Protein AF-A0A1B7NBJ3-F1 (afdb_monomer)

Mean predicted aligned error: 16.83 Å

Foldseek 3Di:
DDPDDDPVVVVVVVCVPVVVVVVVVVVVCCCCVPVVDDDPDDPDPDPDPPPDPVVPDPPPDDDDDDD

Organism: NCBI:txid1314800

Radius of gyration: 32.37 Å; Cα contacts (8 Å, |Δi|>4): 8; chains: 1; bounding box: 55×68×70 Å

pLDDT: mean 76.56, std 15.39, range [47.72, 97.38]

Sequence (67 aa):
MAPKLPPQARRLRTIIITVPIMGATAYVLYERLVLGKPQRTLPRETPQPLSKTNDLLPENSNAGSER

Solvent-accessible surface area (backbone atoms only — not comparable to full-atom values): 4645 Å² total; per-residue (Å²): 134,84,80,82,71,54,76,67,58,52,52,49,52,49,48,70,57,50,50,57,55,51,50,53,51,52,50,55,48,43,41,44,74,73,66,59,52,78,78,86,72,74,86,72,83,71,80,75,77,91,76,79,76,75,86,76,66,83,84,85,77,86,83,79,92,75,136

Secondary structure (DSSP, 8-state):
------HHHHHHHHHHHHHHHHHHHHHHHHHHHTS-PPP-------------SGGGS----------

Structure (mmCIF, N/CA/C/O backbone):
data_AF-A0A1B7NBJ3-F1
#
_entry.id   AF-A0A1B7NBJ3-F1
#
loop_
_atom_site.group_PDB
_atom_site.id
_atom_site.type_symbol
_atom_site.label_atom_id
_atom_site.label_alt_id
_atom_site.label_comp_id
_atom_site.label_asym_id
_atom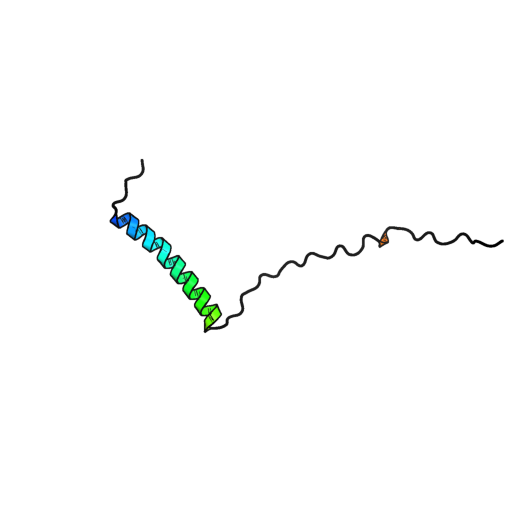_site.label_entity_id
_atom_site.label_seq_id
_atom_site.pdbx_PDB_ins_code
_atom_site.Cartn_x
_atom_site.Cartn_y
_atom_site.Cartn_z
_atom_site.occupancy
_atom_site.B_iso_or_equiv
_atom_site.auth_seq_id
_atom_site.auth_comp_id
_atom_site.auth_asym_id
_atom_site.auth_atom_id
_atom_site.pdbx_PDB_model_num
ATOM 1 N N . MET A 1 1 ? 18.590 17.161 -19.383 1.00 52.53 1 MET A N 1
ATOM 2 C CA . MET A 1 1 ? 17.379 16.422 -19.812 1.00 52.53 1 MET A CA 1
ATOM 3 C C . MET A 1 1 ? 17.389 15.059 -19.138 1.00 52.53 1 MET A C 1
ATOM 5 O O . MET A 1 1 ? 18.390 14.366 -19.252 1.00 52.53 1 MET A O 1
ATOM 9 N N . ALA A 1 2 ? 16.348 14.699 -18.381 1.00 68.00 2 ALA A N 1
ATOM 10 C CA . ALA A 1 2 ? 16.303 13.400 -17.708 1.00 68.00 2 ALA A CA 1
ATOM 11 C C . ALA A 1 2 ? 16.118 12.266 -18.741 1.00 68.00 2 ALA A C 1
ATOM 13 O O . ALA A 1 2 ? 15.264 12.405 -19.624 1.00 68.00 2 ALA A O 1
ATOM 14 N N . PRO A 1 3 ? 16.870 11.153 -18.650 1.00 76.50 3 PRO A N 1
ATOM 15 C CA . PRO A 1 3 ? 16.716 10.024 -19.561 1.00 76.50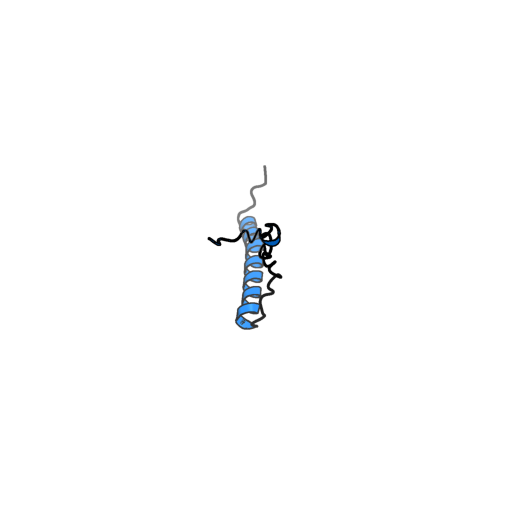 3 PRO A CA 1
ATOM 16 C C . PRO A 1 3 ? 15.286 9.478 -19.516 1.00 76.50 3 PRO A C 1
ATOM 18 O O . PRO A 1 3 ? 14.704 9.274 -18.446 1.00 76.50 3 PRO A O 1
ATOM 21 N N . LYS A 1 4 ? 14.694 9.242 -20.689 1.00 77.38 4 LYS A N 1
ATOM 22 C CA . LYS A 1 4 ? 13.333 8.716 -20.812 1.00 77.38 4 LYS A CA 1
ATOM 23 C C . LYS A 1 4 ? 13.352 7.255 -20.347 1.00 77.38 4 LYS A C 1
ATOM 25 O O . LYS A 1 4 ? 13.754 6.373 -21.093 1.00 77.38 4 LYS A O 1
ATOM 30 N N . LEU A 1 5 ? 12.949 7.015 -19.095 1.00 74.81 5 LEU A N 1
ATOM 31 C CA . LEU A 1 5 ? 12.911 5.671 -18.505 1.00 74.81 5 LEU A CA 1
ATOM 32 C C . LEU A 1 5 ? 12.113 4.707 -19.401 1.00 74.81 5 LEU A C 1
ATOM 34 O O . LEU A 1 5 ? 11.005 5.086 -19.818 1.00 74.81 5 LEU A O 1
ATOM 38 N N . PRO A 1 6 ? 12.625 3.487 -19.658 1.00 82.56 6 PRO A N 1
ATOM 39 C CA . PRO A 1 6 ? 11.928 2.491 -20.460 1.00 82.56 6 PRO A CA 1
ATOM 40 C C . PRO A 1 6 ? 10.562 2.156 -19.832 1.00 82.56 6 PRO A C 1
ATOM 42 O O . PRO A 1 6 ? 10.411 2.233 -18.607 1.00 82.56 6 PRO A O 1
ATOM 45 N N . PRO A 1 7 ? 9.542 1.785 -20.630 1.00 84.50 7 PRO A N 1
ATOM 46 C CA . PRO A 1 7 ? 8.175 1.575 -20.141 1.00 84.50 7 PRO A CA 1
ATOM 47 C C . PRO A 1 7 ? 8.067 0.604 -18.953 1.00 84.50 7 PRO A C 1
ATOM 49 O O . PRO A 1 7 ? 7.277 0.841 -18.042 1.00 84.50 7 PRO A O 1
ATOM 52 N N . GLN A 1 8 ? 8.895 -0.446 -18.917 1.00 86.38 8 GLN A N 1
ATOM 53 C CA . GLN A 1 8 ? 8.977 -1.384 -17.790 1.00 86.38 8 GLN A CA 1
ATOM 54 C C . GLN A 1 8 ? 9.478 -0.725 -16.497 1.00 86.38 8 GLN A C 1
ATOM 56 O O . GLN A 1 8 ? 8.880 -0.926 -15.443 1.00 86.38 8 GLN A O 1
ATOM 61 N N . ALA A 1 9 ? 10.514 0.116 -16.566 1.00 85.75 9 ALA A N 1
ATOM 62 C CA . ALA A 1 9 ? 11.055 0.798 -15.389 1.00 85.75 9 ALA A CA 1
ATOM 63 C C . ALA A 1 9 ? 10.051 1.793 -14.786 1.00 85.75 9 ALA A C 1
ATOM 65 O O . ALA A 1 9 ? 9.992 1.965 -13.570 1.00 85.75 9 ALA A O 1
ATOM 66 N N . ARG A 1 10 ? 9.209 2.414 -15.624 1.00 87.19 10 ARG A N 1
ATOM 67 C CA . ARG A 1 10 ? 8.113 3.274 -15.151 1.00 87.19 10 ARG A CA 1
ATOM 68 C C . ARG A 1 10 ? 7.073 2.480 -14.364 1.00 87.19 10 ARG A C 1
ATOM 70 O O . ARG A 1 10 ? 6.690 2.911 -13.283 1.00 87.19 10 ARG A O 1
ATOM 77 N N . ARG A 1 11 ? 6.662 1.314 -14.877 1.00 87.75 11 ARG A N 1
ATOM 78 C CA . ARG A 1 11 ? 5.716 0.418 -14.189 1.00 87.75 11 ARG A CA 1
ATOM 79 C C . ARG A 1 11 ? 6.283 -0.074 -12.862 1.00 87.75 11 ARG A C 1
ATOM 81 O O . ARG A 1 11 ? 5.591 -0.014 -11.853 1.00 87.75 11 ARG A O 1
ATOM 88 N N . LEU A 1 12 ? 7.551 -0.487 -12.851 1.00 93.62 12 LEU A N 1
ATOM 89 C CA . LEU A 1 12 ? 8.229 -0.920 -11.633 1.00 93.62 12 LEU A CA 1
ATOM 90 C C . LEU A 1 12 ? 8.281 0.202 -10.591 1.00 93.62 12 LEU A C 1
ATO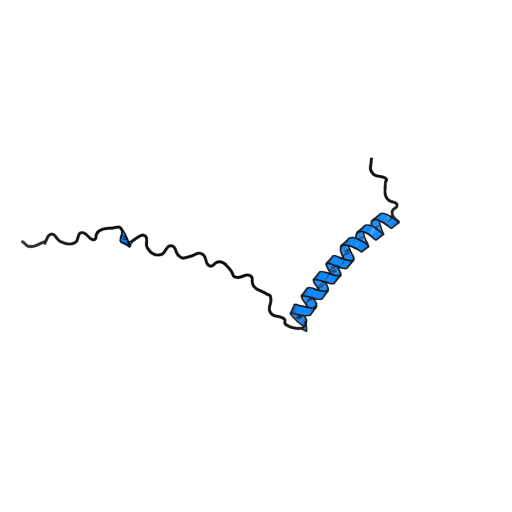M 92 O O . LEU A 1 12 ? 7.965 -0.033 -9.432 1.00 93.62 12 LEU A O 1
ATOM 96 N N . ARG A 1 13 ? 8.595 1.437 -11.003 1.00 88.81 13 ARG A N 1
ATOM 97 C CA . ARG A 1 13 ? 8.570 2.599 -10.106 1.00 88.81 13 ARG A CA 1
ATOM 98 C C . ARG A 1 13 ? 7.187 2.818 -9.496 1.00 88.81 13 ARG A C 1
ATOM 100 O O . ARG A 1 13 ? 7.101 3.079 -8.303 1.00 88.81 13 ARG A O 1
ATOM 107 N N . THR A 1 14 ? 6.120 2.698 -10.286 1.00 92.94 14 THR A N 1
ATOM 108 C CA . THR A 1 14 ? 4.752 2.782 -9.762 1.00 92.94 14 THR A CA 1
ATOM 109 C C . THR A 1 14 ? 4.509 1.698 -8.720 1.00 92.94 14 THR A C 1
ATOM 111 O O . THR A 1 14 ? 4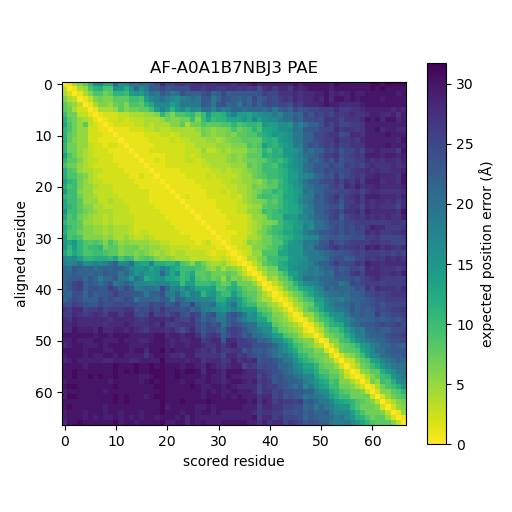.109 2.033 -7.616 1.00 92.94 14 THR A O 1
ATOM 114 N N . ILE A 1 15 ? 4.831 0.437 -9.023 1.00 93.88 15 ILE A N 1
ATOM 115 C CA . ILE A 1 15 ? 4.641 -0.697 -8.104 1.00 93.88 15 ILE A CA 1
ATOM 116 C C . ILE A 1 15 ? 5.406 -0.482 -6.791 1.00 93.88 15 ILE A C 1
ATOM 118 O O . ILE A 1 15 ? 4.828 -0.627 -5.717 1.00 93.88 15 ILE A O 1
ATOM 122 N N . ILE A 1 16 ? 6.676 -0.074 -6.873 1.00 94.81 16 ILE A N 1
ATOM 123 C CA . ILE A 1 16 ? 7.530 0.196 -5.707 1.00 94.81 16 ILE A CA 1
ATOM 124 C C . ILE A 1 16 ? 6.936 1.295 -4.817 1.00 94.81 16 ILE A C 1
ATOM 126 O O . ILE A 1 16 ? 7.135 1.263 -3.609 1.00 94.81 16 ILE A O 1
ATOM 130 N N . ILE A 1 17 ? 6.194 2.251 -5.381 1.00 94.88 17 ILE A N 1
ATOM 131 C CA . ILE A 1 17 ? 5.567 3.336 -4.616 1.00 94.88 17 ILE A CA 1
ATOM 132 C C . ILE A 1 17 ? 4.185 2.924 -4.091 1.00 94.88 17 ILE A C 1
ATOM 134 O O . ILE A 1 17 ? 3.855 3.200 -2.941 1.00 94.88 17 ILE A O 1
ATOM 138 N N . THR A 1 18 ? 3.360 2.269 -4.909 1.00 96.56 18 THR A N 1
ATOM 139 C CA . THR A 1 18 ? 1.959 1.985 -4.566 1.00 96.56 18 THR A CA 1
ATOM 140 C C . THR A 1 18 ? 1.818 0.824 -3.593 1.00 96.56 18 THR A C 1
ATOM 142 O O . THR A 1 18 ? 0.979 0.889 -2.697 1.00 96.56 18 THR A O 1
ATOM 145 N N . VAL A 1 19 ? 2.632 -0.227 -3.737 1.00 97.38 19 VAL A N 1
ATOM 146 C CA . VAL A 1 19 ? 2.530 -1.429 -2.895 1.00 97.38 19 VAL A CA 1
ATOM 147 C C . VAL A 1 19 ? 2.793 -1.120 -1.415 1.00 97.38 19 VAL A C 1
ATOM 149 O O . VAL A 1 19 ? 1.978 -1.540 -0.596 1.00 97.38 19 VAL A O 1
ATOM 152 N N . PRO A 1 20 ? 3.824 -0.342 -1.025 1.00 96.12 20 PRO A N 1
ATOM 153 C CA . PRO A 1 20 ? 4.023 0.023 0.379 1.00 96.12 20 PRO A CA 1
ATOM 154 C C . PRO A 1 20 ? 2.867 0.832 0.972 1.00 96.12 20 PRO A C 1
ATOM 156 O O . PRO A 1 20 ? 2.478 0.591 2.111 1.00 96.12 20 PRO A O 1
ATOM 159 N N . ILE A 1 21 ? 2.283 1.758 0.203 1.00 97.00 21 ILE A N 1
ATOM 160 C CA . ILE A 1 21 ? 1.138 2.564 0.656 1.00 97.00 21 ILE A CA 1
ATOM 161 C C . ILE A 1 21 ? -0.075 1.659 0.904 1.00 97.00 21 ILE A C 1
ATOM 163 O O . ILE A 1 21 ? -0.717 1.740 1.953 1.00 97.00 21 ILE A O 1
ATOM 167 N N . MET A 1 22 ? -0.371 0.757 -0.035 1.00 97.12 22 MET A N 1
ATOM 168 C CA . MET A 1 22 ? -1.445 -0.227 0.126 1.00 97.12 22 MET A CA 1
ATOM 169 C C . MET A 1 22 ? -1.180 -1.168 1.309 1.00 97.12 22 MET A C 1
ATOM 171 O O . MET A 1 22 ? -2.078 -1.415 2.105 1.00 97.12 22 MET A O 1
ATOM 175 N N . GLY A 1 23 ? 0.056 -1.638 1.483 1.00 97.25 23 GLY A N 1
ATOM 176 C CA . GLY A 1 23 ? 0.436 -2.490 2.611 1.00 97.25 23 GLY A CA 1
ATOM 177 C C . GLY A 1 23 ? 0.261 -1.794 3.962 1.00 97.25 23 GLY A C 1
ATOM 178 O O . GLY A 1 23 ? -0.340 -2.359 4.873 1.00 97.25 23 GLY A O 1
ATOM 179 N N . ALA A 1 24 ? 0.716 -0.545 4.083 1.00 96.81 24 ALA A N 1
ATOM 180 C CA . ALA A 1 24 ? 0.568 0.239 5.306 1.00 96.81 24 ALA A CA 1
ATOM 181 C C . ALA A 1 24 ? -0.907 0.514 5.638 1.00 96.81 24 ALA A C 1
ATOM 183 O O . ALA A 1 24 ? -1.327 0.350 6.782 1.00 96.81 24 ALA A O 1
ATOM 184 N N . THR A 1 25 ? -1.710 0.897 4.641 1.00 95.81 25 THR A N 1
ATOM 185 C CA . THR A 1 25 ? -3.149 1.143 4.836 1.00 95.81 25 THR A CA 1
ATOM 186 C C . THR A 1 25 ? -3.897 -0.130 5.226 1.00 95.81 25 THR A C 1
ATOM 188 O O . THR A 1 25 ? -4.672 -0.101 6.181 1.00 95.81 25 THR A O 1
ATOM 191 N N . ALA A 1 26 ? -3.615 -1.259 4.569 1.00 95.44 26 ALA A N 1
ATOM 192 C CA . ALA A 1 26 ? -4.180 -2.557 4.929 1.00 95.44 26 ALA A CA 1
ATOM 193 C C . ALA A 1 26 ? -3.799 -2.972 6.358 1.00 95.44 26 ALA A C 1
ATOM 195 O O . ALA A 1 26 ? -4.663 -3.398 7.121 1.00 95.44 26 ALA A O 1
ATOM 196 N N . TYR A 1 27 ? -2.537 -2.782 6.753 1.00 94.81 27 TYR A N 1
ATOM 197 C CA . TYR A 1 27 ? -2.074 -3.080 8.109 1.00 94.81 27 TYR A CA 1
ATOM 198 C C . TYR A 1 27 ? -2.792 -2.233 9.169 1.00 94.81 27 TYR A C 1
ATOM 200 O O . TYR A 1 27 ? -3.289 -2.762 10.161 1.00 94.81 27 TYR A O 1
ATOM 208 N N . VAL A 1 28 ? -2.918 -0.922 8.945 1.00 91.88 28 VAL A N 1
ATOM 209 C CA . VAL A 1 28 ? -3.640 -0.029 9.867 1.00 91.88 28 VAL A CA 1
ATOM 210 C C . VAL A 1 28 ? -5.111 -0.425 9.985 1.00 91.88 28 VAL A C 1
ATOM 212 O O . VAL A 1 28 ? -5.663 -0.415 11.086 1.00 91.88 28 VAL A O 1
ATOM 215 N N . LEU A 1 29 ? -5.759 -0.772 8.871 1.00 90.81 29 LEU A N 1
ATOM 216 C CA . LEU A 1 29 ? -7.148 -1.227 8.887 1.00 90.81 29 LEU A CA 1
ATOM 217 C C . LEU A 1 29 ? -7.298 -2.567 9.605 1.00 90.81 29 LEU A C 1
ATOM 219 O O . LEU A 1 29 ? -8.251 -2.726 10.358 1.00 90.81 29 LEU A O 1
ATOM 223 N N . TYR A 1 30 ? -6.357 -3.495 9.442 1.00 92.44 30 TYR A N 1
ATOM 224 C CA . TYR A 1 30 ? -6.347 -4.762 10.172 1.00 92.44 30 TYR A CA 1
ATOM 225 C C . TYR A 1 30 ? -6.269 -4.540 11.689 1.00 92.44 30 TYR A C 1
ATOM 227 O O . TYR A 1 30 ? -7.081 -5.063 12.451 1.00 92.44 30 TYR A O 1
ATOM 235 N N . GLU A 1 31 ? -5.358 -3.678 12.132 1.00 89.31 31 GLU A N 1
ATOM 236 C CA . GLU A 1 31 ? -5.189 -3.344 13.548 1.00 89.31 31 GLU A CA 1
ATOM 237 C C . GLU A 1 31 ? -6.444 -2.688 14.156 1.00 89.31 31 GLU A C 1
ATOM 239 O O . GLU A 1 31 ? -6.768 -2.923 15.322 1.00 89.31 31 GLU A O 1
ATOM 244 N N . ARG A 1 32 ? -7.167 -1.885 13.361 1.00 84.44 32 ARG A N 1
ATOM 245 C CA . ARG A 1 32 ? -8.392 -1.185 13.782 1.00 84.44 32 ARG A CA 1
ATOM 246 C C . ARG A 1 32 ? -9.641 -2.061 13.738 1.00 84.44 32 ARG A C 1
ATOM 248 O O . ARG A 1 32 ? -10.418 -2.039 14.683 1.00 84.44 32 ARG A O 1
ATOM 255 N N . LEU A 1 33 ? -9.858 -2.777 12.636 1.00 86.00 33 LEU A N 1
ATOM 256 C CA . LEU A 1 33 ? -11.096 -3.514 12.370 1.00 86.00 33 LEU A CA 1
ATOM 257 C C . LEU A 1 33 ? -11.066 -4.933 12.934 1.00 86.00 33 LEU A C 1
ATOM 259 O O . LEU A 1 33 ? -12.105 -5.430 13.351 1.00 86.00 33 LEU A O 1
ATOM 263 N N . VAL A 1 34 ? -9.898 -5.581 12.938 1.00 86.94 34 VAL A N 1
ATOM 264 C CA . VAL A 1 34 ? -9.765 -6.974 13.388 1.00 86.94 34 VAL A CA 1
ATOM 265 C C . VAL A 1 34 ? -9.272 -7.031 14.827 1.00 86.94 34 VAL A C 1
ATOM 267 O O . VAL A 1 34 ? -9.881 -7.703 15.651 1.00 86.94 34 VAL A O 1
ATOM 270 N N . LEU A 1 35 ? -8.198 -6.306 15.158 1.00 87.00 35 LEU A N 1
ATOM 271 C CA . LEU A 1 35 ? -7.646 -6.316 16.521 1.00 87.00 35 LEU A CA 1
ATOM 272 C C . LEU A 1 35 ? -8.313 -5.307 17.466 1.00 87.00 35 LEU A C 1
ATOM 274 O O . LEU A 1 35 ? -8.071 -5.367 18.670 1.00 87.00 35 LEU A O 1
ATOM 278 N N . GLY A 1 36 ? -9.125 -4.379 16.952 1.00 80.62 36 GLY A N 1
ATOM 279 C CA . GLY A 1 36 ? -9.853 -3.407 17.771 1.00 80.62 36 GLY A CA 1
ATOM 280 C C . GLY A 1 36 ? -8.954 -2.467 18.581 1.00 80.62 36 GLY A C 1
ATOM 281 O O . GLY A 1 36 ? -9.390 -1.946 19.609 1.00 80.62 36 GLY A O 1
ATOM 282 N N . LYS A 1 37 ? -7.692 -2.253 18.172 1.00 76.94 37 LYS A N 1
ATOM 283 C CA . LYS A 1 37 ? -6.771 -1.41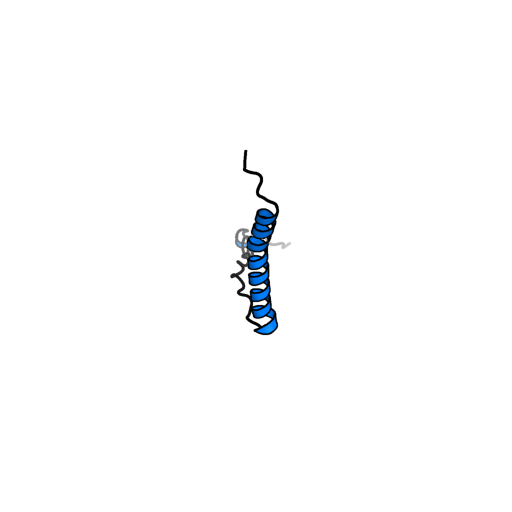4 18.951 1.00 76.94 37 LYS A CA 1
ATOM 284 C C . LYS A 1 37 ? -7.291 0.029 18.992 1.00 76.94 37 LYS A C 1
ATOM 286 O O . LYS A 1 37 ? -7.566 0.600 17.931 1.00 76.94 37 LYS A O 1
ATOM 291 N N . PRO A 1 38 ? -7.399 0.649 20.182 1.00 74.56 38 PRO A N 1
ATOM 292 C CA . PRO A 1 38 ? -7.879 2.018 20.297 1.00 74.56 38 PRO A CA 1
ATOM 293 C C . PRO A 1 38 ? -6.949 2.968 19.534 1.00 74.56 38 PRO A C 1
ATOM 295 O O . PRO A 1 38 ? -5.723 2.900 19.653 1.00 74.56 38 PRO A O 1
ATOM 298 N N . GLN A 1 39 ? -7.529 3.864 18.731 1.00 69.81 39 GLN A N 1
ATOM 299 C CA . GLN A 1 39 ? -6.770 4.900 18.038 1.00 69.81 39 GLN A CA 1
ATOM 300 C C . GLN A 1 39 ? -6.090 5.790 19.082 1.00 69.81 39 GLN A C 1
ATOM 302 O O . GLN A 1 39 ? -6.771 6.383 19.915 1.00 69.81 39 GLN A O 1
ATOM 307 N N . ARG A 1 40 ? -4.756 5.915 19.030 1.00 72.75 40 ARG A N 1
ATOM 308 C CA . ARG A 1 40 ? -4.039 6.906 19.842 1.00 72.75 40 ARG A CA 1
ATOM 309 C C . ARG A 1 40 ? -4.543 8.296 19.462 1.00 72.75 40 ARG A C 1
ATOM 311 O O . ARG A 1 40 ? -4.214 8.816 18.398 1.00 72.75 40 ARG A O 1
ATOM 318 N N . THR A 1 41 ? -5.375 8.873 20.317 1.00 76.00 41 THR A N 1
ATOM 319 C CA . THR A 1 41 ? -5.770 10.272 20.231 1.00 76.00 41 THR A CA 1
ATOM 320 C C . THR A 1 41 ? -4.606 11.106 20.737 1.00 76.00 41 THR A C 1
ATOM 322 O O . THR A 1 41 ? -4.118 10.879 21.845 1.00 76.00 41 THR A O 1
ATOM 325 N N . LEU A 1 42 ? -4.141 12.056 19.929 1.00 74.69 42 LEU A N 1
ATOM 326 C CA . LEU A 1 42 ? -3.261 13.102 20.442 1.00 74.69 42 LEU A CA 1
ATOM 327 C C . LEU A 1 42 ? -4.031 13.867 21.533 1.00 74.69 42 LEU A C 1
ATOM 329 O O . LEU A 1 42 ? -5.238 14.073 21.353 1.00 74.69 42 LEU A O 1
ATOM 333 N N . PRO A 1 43 ? -3.392 14.266 22.648 1.00 71.06 43 PRO A N 1
ATOM 334 C CA . PRO A 1 43 ? -4.009 15.168 23.610 1.00 71.06 43 PRO A CA 1
ATOM 335 C C . PRO A 1 43 ? -4.511 16.399 22.857 1.00 71.06 43 PRO A C 1
ATOM 337 O O . PRO A 1 43 ? -3.730 17.140 22.264 1.00 71.06 43 PRO A O 1
ATOM 340 N N . ARG A 1 44 ? -5.832 16.563 22.787 1.00 71.19 44 ARG A N 1
ATOM 341 C CA . ARG A 1 44 ? -6.432 17.740 22.172 1.00 71.19 44 ARG A CA 1
ATOM 342 C C . ARG A 1 44 ? -6.234 18.868 23.172 1.00 71.19 44 ARG A C 1
ATOM 344 O O . ARG A 1 44 ? -6.771 18.780 24.272 1.00 71.19 44 ARG A O 1
ATOM 351 N N . GLU A 1 45 ? -5.461 19.888 22.815 1.00 73.44 45 GLU A N 1
ATOM 352 C CA . GLU A 1 45 ? -5.431 21.132 23.581 1.00 73.44 45 GLU A CA 1
ATOM 353 C C . GLU A 1 45 ? -6.861 21.684 23.592 1.00 73.44 45 GLU A C 1
ATOM 355 O O . GLU A 1 45 ? -7.381 22.151 22.578 1.00 73.44 45 GLU A O 1
ATOM 360 N N . T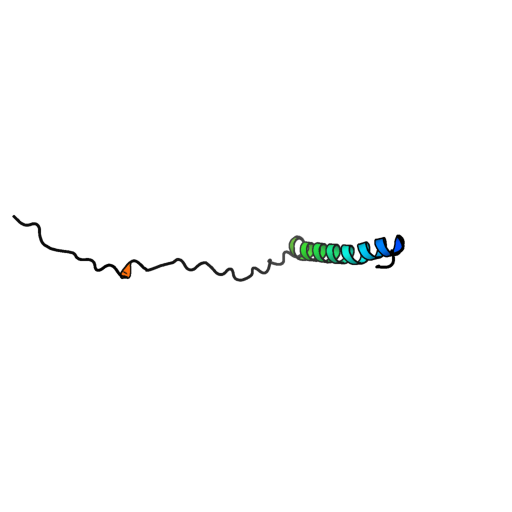HR A 1 46 ? -7.561 21.515 24.711 1.00 68.06 46 THR A N 1
ATOM 361 C CA . THR A 1 46 ? -8.844 22.171 24.949 1.00 68.06 46 THR A CA 1
ATOM 362 C C . THR A 1 46 ? -8.595 23.675 24.906 1.00 68.06 46 THR A C 1
ATOM 364 O O . THR A 1 46 ? -7.771 24.149 25.691 1.00 68.06 46 THR A O 1
ATOM 367 N N . PRO A 1 47 ? -9.277 24.440 24.032 1.00 67.06 47 PRO A N 1
ATOM 368 C CA . PRO A 1 47 ? -9.254 25.890 24.115 1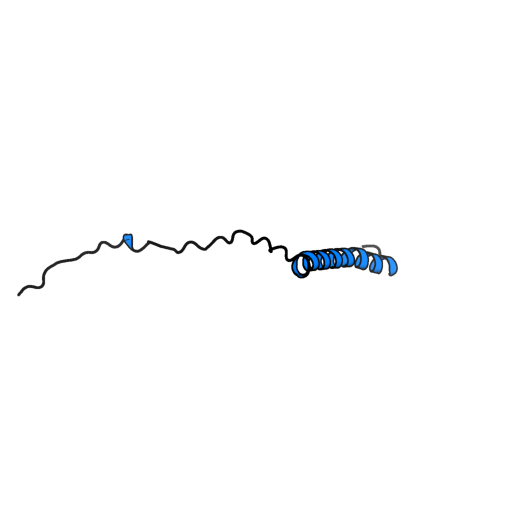.00 67.06 47 PRO A CA 1
ATOM 369 C C . PRO A 1 47 ? -9.706 26.277 25.522 1.00 67.06 47 PRO A C 1
ATOM 371 O O . PRO A 1 47 ? -10.830 25.961 25.916 1.00 67.06 47 PRO A O 1
ATOM 374 N N . GLN A 1 48 ? -8.808 26.887 26.294 1.00 63.44 48 GLN A N 1
ATOM 375 C CA . GLN A 1 48 ? -9.136 27.455 27.597 1.00 63.44 48 GLN A CA 1
ATOM 376 C C . GLN A 1 48 ? -10.335 28.392 27.391 1.00 63.44 48 GLN A C 1
ATOM 378 O O . GLN A 1 48 ? -10.233 29.306 26.564 1.00 63.44 48 GLN A O 1
ATOM 383 N N . PRO A 1 49 ? -11.480 28.192 28.070 1.00 56.91 49 PRO A N 1
ATOM 384 C CA . PRO A 1 49 ? -12.503 29.218 28.069 1.00 56.91 49 PRO A CA 1
ATOM 385 C C . PRO A 1 49 ? -11.865 30.473 28.663 1.00 56.91 49 PRO A C 1
ATOM 387 O O . PRO A 1 49 ? -11.216 30.416 29.707 1.00 56.91 49 PRO A O 1
ATOM 390 N N . LEU A 1 50 ? -12.016 31.597 27.965 1.00 66.00 50 LEU A N 1
ATOM 391 C CA . LEU A 1 50 ? -11.637 32.932 28.416 1.00 66.00 50 LEU A CA 1
ATOM 392 C C . LEU A 1 50 ? -12.520 33.312 29.619 1.00 66.00 50 LEU A C 1
ATOM 394 O O . LEU A 1 50 ? -13.440 34.117 29.523 1.00 66.00 50 LEU A O 1
ATOM 398 N N . SER A 1 51 ? -12.312 32.645 30.747 1.00 62.28 51 SER A N 1
ATOM 399 C CA . SER A 1 51 ? -12.980 32.925 32.004 1.00 62.28 51 SER A CA 1
ATOM 400 C C . SER A 1 51 ? -12.200 34.007 32.738 1.00 62.28 51 SER A C 1
ATOM 402 O O . SER A 1 51 ? -11.041 33.801 33.090 1.00 62.28 51 SER A O 1
ATOM 404 N N . LYS A 1 52 ? -12.923 35.098 33.025 1.00 61.66 52 LYS A N 1
ATOM 405 C CA . LYS A 1 52 ? -12.608 36.206 33.944 1.00 61.66 52 LYS A CA 1
ATOM 406 C C . LYS A 1 52 ? -11.878 37.412 33.342 1.00 61.66 52 LYS A C 1
ATOM 408 O O . LYS A 1 52 ? -10.742 37.715 33.679 1.00 61.66 52 LYS A O 1
ATOM 413 N N . THR A 1 53 ? -12.598 38.175 32.520 1.00 56.00 53 THR A N 1
ATOM 414 C CA . THR A 1 53 ? -12.329 39.620 32.329 1.00 56.00 53 THR A CA 1
ATOM 415 C C . THR A 1 53 ? -13.392 40.498 33.013 1.00 56.00 53 THR A C 1
ATOM 417 O O . THR A 1 53 ? -13.225 41.709 33.099 1.00 56.00 53 THR A O 1
ATOM 420 N N . ASN A 1 54 ? -14.448 39.906 33.588 1.00 59.47 54 ASN A N 1
ATOM 421 C CA . ASN A 1 54 ? -15.507 40.658 34.278 1.00 59.47 54 ASN A CA 1
ATOM 422 C C . ASN A 1 54 ? -15.138 41.117 35.702 1.00 59.47 54 ASN A C 1
ATOM 424 O O . ASN A 1 54 ? -15.891 41.886 36.286 1.00 59.47 54 ASN A O 1
ATOM 428 N N . ASP A 1 55 ? -13.980 40.720 36.237 1.00 60.59 55 ASP A N 1
ATOM 429 C CA . ASP A 1 55 ? -13.539 41.101 37.591 1.00 60.59 55 ASP A CA 1
ATOM 430 C C . ASP A 1 55 ? -12.885 42.507 37.652 1.00 60.59 55 ASP A C 1
ATOM 432 O O . ASP A 1 55 ? -12.349 42.894 38.686 1.00 60.59 55 ASP A O 1
ATOM 436 N N . LEU A 1 56 ? -12.899 43.283 36.555 1.00 64.50 56 LEU A N 1
ATOM 437 C CA . LEU A 1 56 ? -12.263 44.612 36.471 1.00 64.50 56 LEU A CA 1
ATOM 438 C C . LEU A 1 56 ? -13.242 45.799 36.449 1.00 64.50 56 LEU A C 1
ATOM 440 O O . LEU A 1 56 ? -12.798 46.942 36.349 1.00 64.50 56 LEU A O 1
ATOM 444 N N . LEU A 1 57 ? -14.555 45.569 36.545 1.00 64.06 57 LEU A N 1
ATOM 445 C CA . LEU A 1 57 ? -15.527 46.658 36.673 1.00 64.06 57 LEU A CA 1
ATOM 446 C C . LEU A 1 57 ? -15.884 46.845 38.153 1.00 64.06 57 LEU A C 1
ATOM 448 O O . LEU A 1 57 ? -16.499 45.949 38.729 1.00 64.06 57 LEU A O 1
ATOM 452 N N . PRO A 1 58 ? -15.521 47.974 38.792 1.00 56.31 58 PRO A N 1
ATOM 453 C CA . PRO A 1 58 ? -15.995 48.255 40.135 1.00 56.31 58 PRO A CA 1
ATOM 454 C C . PRO A 1 58 ? -17.516 48.431 40.101 1.00 56.31 58 PRO A C 1
ATOM 456 O O . PRO A 1 58 ? -18.045 49.340 39.458 1.00 56.31 58 PRO A O 1
ATOM 459 N N . GLU A 1 59 ? -18.201 47.537 40.809 1.00 59.94 59 GLU A N 1
ATOM 460 C CA . GLU A 1 59 ? -19.592 47.653 41.230 1.00 59.94 59 GLU A CA 1
ATOM 461 C C . GLU A 1 59 ? -19.732 48.923 42.084 1.00 59.94 59 GLU A C 1
ATOM 463 O O . GLU A 1 59 ? -19.515 48.931 43.292 1.00 59.94 59 GLU A O 1
ATOM 468 N N . ASN A 1 60 ? -20.027 50.046 41.430 1.0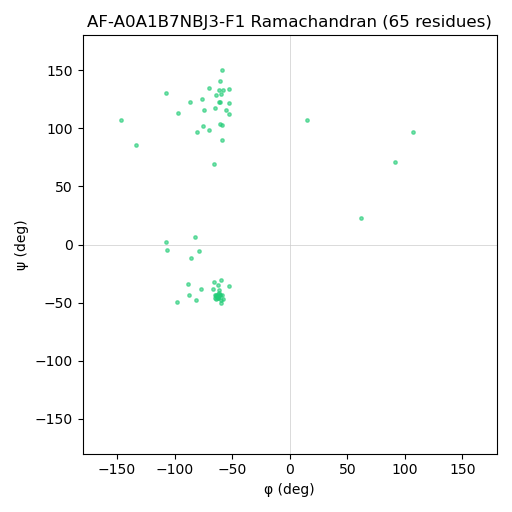0 60.44 60 ASN A N 1
ATOM 469 C CA . ASN A 1 60 ? -20.527 51.237 42.097 1.00 60.44 60 ASN A CA 1
ATOM 470 C C . ASN A 1 60 ? -22.025 50.995 42.320 1.00 60.44 60 ASN A C 1
ATOM 472 O O . ASN A 1 60 ? -22.858 51.107 41.422 1.00 60.44 60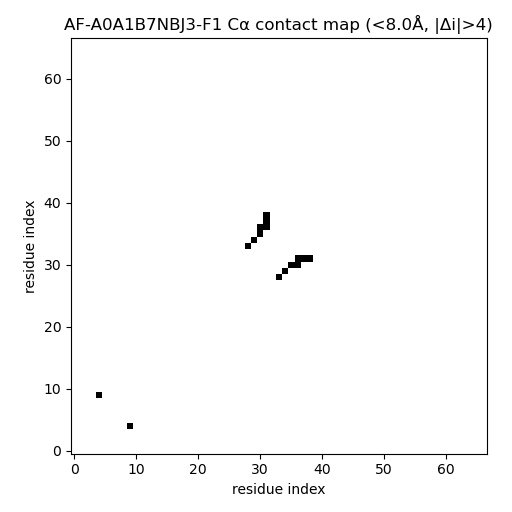 ASN A O 1
ATOM 476 N N . SER A 1 61 ? -22.328 50.544 43.529 1.00 58.28 61 SER A N 1
ATOM 477 C CA . SER A 1 61 ? -23.664 50.511 44.093 1.00 58.28 61 SER A CA 1
ATOM 478 C C . SER A 1 61 ? -23.761 51.591 45.168 1.00 58.28 61 SER A C 1
ATOM 480 O O . SER A 1 61 ? -22.962 51.598 46.104 1.00 58.28 61 SER A O 1
ATOM 482 N N . ASN A 1 62 ? -24.824 52.392 45.061 1.00 52.19 62 ASN A N 1
ATOM 483 C CA . ASN A 1 62 ? -25.547 53.071 46.142 1.00 52.19 62 ASN A CA 1
ATOM 484 C C . ASN A 1 62 ? -25.361 54.598 46.287 1.00 52.19 62 ASN A C 1
ATOM 486 O O . ASN A 1 62 ? -24.490 55.084 47.003 1.00 52.19 62 ASN A O 1
ATOM 490 N N . ALA A 1 63 ? -26.310 55.345 45.715 1.00 49.59 63 ALA A N 1
ATOM 491 C CA . ALA A 1 63 ? -26.839 56.563 46.325 1.00 49.59 63 ALA A CA 1
ATOM 492 C C . ALA A 1 63 ? -28.374 56.526 46.231 1.00 49.59 63 ALA A C 1
ATOM 494 O O . ALA A 1 63 ? -28.974 56.972 45.257 1.00 49.59 63 ALA A O 1
ATOM 495 N N . GLY A 1 64 ? -28.963 55.873 47.236 1.00 48.34 64 GLY A N 1
ATOM 496 C CA . GLY A 1 64 ? -30.265 56.137 47.850 1.00 48.34 64 GLY A CA 1
ATOM 497 C C . GLY A 1 64 ? -31.248 57.045 47.111 1.00 48.34 64 GLY A C 1
ATOM 498 O O . GLY A 1 64 ? -31.158 58.267 47.155 1.00 48.34 64 GLY A O 1
ATOM 499 N N . SER A 1 65 ? -32.276 56.405 46.562 1.00 53.47 65 SER A N 1
ATOM 500 C CA . SER A 1 65 ? -33.615 56.965 46.424 1.00 53.47 65 SER A CA 1
ATOM 501 C C . SER A 1 65 ? -34.294 56.949 47.797 1.00 53.47 65 SER A C 1
ATOM 503 O O . SER A 1 65 ? -34.808 55.900 48.168 1.00 53.47 65 SER A O 1
ATOM 505 N N . GLU A 1 66 ? -34.368 58.078 48.506 1.00 56.56 66 GLU A N 1
ATOM 506 C CA . GLU A 1 66 ? -35.407 58.333 49.518 1.00 56.56 66 GLU A CA 1
ATOM 507 C C . GLU A 1 66 ? -35.767 59.831 49.546 1.00 56.56 66 GLU A C 1
ATOM 509 O O . GLU A 1 66 ? -34.979 60.648 50.001 1.00 56.56 66 GLU A O 1
ATOM 514 N N . ARG A 1 67 ? -36.962 60.122 49.011 1.00 47.72 67 ARG A N 1
ATOM 515 C CA . ARG A 1 67 ? -37.950 61.158 49.387 1.00 47.72 67 ARG A CA 1
ATOM 516 C C . ARG A 1 67 ? -37.508 62.606 49.612 1.00 47.72 67 ARG A C 1
ATOM 518 O O . ARG A 1 67 ? -36.905 62.910 50.659 1.00 47.72 67 ARG A O 1
#